Protein AF-A0A7Y2HFT3-F1 (afdb_monomer_lite)

Sequence (133 aa):
VDNDCNPATADGSAEPQYGSPCDGPDTDLCEEGVWACDGANMYCTDNTGDNPDLCDGVDNDCNPATADGSAEPQYGCPCDGPDTDLCEEGVWACDGANMYCTDNTDDTLEICGNSIDDDCDGEVDEEECVPGR

Radius of gyration: 27.33 Å; chains: 1; bounding box: 59×24×76 Å

Secondary structure (DSSP, 8-state):
--SSS-SSS-S-S--TTTTSEE--SSSS----EEEEE-SS-EEE----------SSSS-SS--TTS-TTTTSTTTT-EE--SSSS----EEEEE-SSSEEE------PPPEETS-S-SS-SS-SS-TTPEEP-

Structure (mmCIF, N/CA/C/O backbone):
data_AF-A0A7Y2HFT3-F1
#
_entry.id   AF-A0A7Y2HFT3-F1
#
loop_
_atom_site.group_PDB
_atom_site.id
_atom_site.type_symbol
_atom_site.label_atom_id
_atom_site.label_alt_id
_atom_site.label_comp_id
_atom_site.label_asym_id
_atom_site.label_entity_id
_atom_site.label_seq_id
_atom_site.pdbx_PDB_ins_code
_atom_site.Cartn_x
_atom_site.Cartn_y
_atom_site.Cartn_z
_atom_site.occupancy
_atom_site.B_iso_or_equiv
_atom_site.auth_seq_id
_atom_site.auth_comp_id
_atom_site.auth_asym_id
_atom_site.auth_atom_id
_atom_site.pdbx_PDB_model_num
ATOM 1 N N . VAL A 1 1 ? 32.750 2.898 -28.845 1.00 45.69 1 VAL A N 1
ATOM 2 C CA . VAL A 1 1 ? 31.433 3.150 -28.267 1.00 45.69 1 VAL A CA 1
ATOM 3 C C . VAL A 1 1 ? 30.435 2.434 -29.159 1.00 45.69 1 VAL A C 1
ATOM 5 O O . VAL A 1 1 ? 30.149 2.947 -30.224 1.00 45.69 1 VAL A O 1
ATOM 8 N N . ASP A 1 2 ? 30.256 1.133 -29.068 1.00 48.41 2 ASP A N 1
ATOM 9 C CA . ASP A 1 2 ? 29.941 0.311 -27.912 1.00 48.41 2 ASP A CA 1
ATOM 10 C C . ASP A 1 2 ? 28.440 0.186 -27.679 1.00 48.41 2 ASP A C 1
ATOM 12 O O . ASP A 1 2 ? 27.914 1.005 -26.939 1.0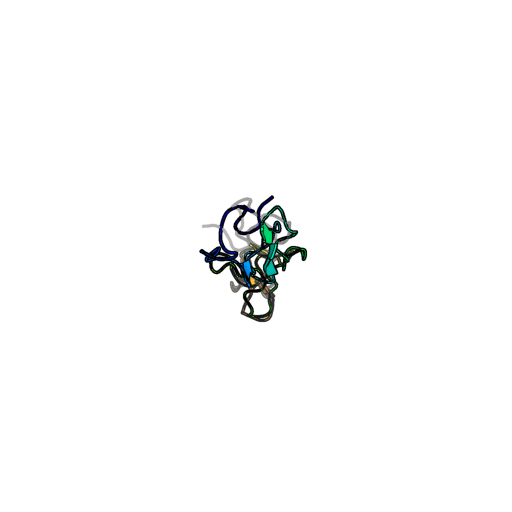0 48.41 2 ASP A O 1
ATOM 16 N N . ASN A 1 3 ? 27.776 -0.866 -28.182 1.00 44.50 3 ASN A N 1
ATOM 17 C CA . ASN A 1 3 ? 26.398 -1.183 -27.769 1.00 44.50 3 ASN A CA 1
ATOM 18 C C . ASN A 1 3 ? 26.087 -2.670 -27.528 1.00 44.50 3 ASN A C 1
ATOM 20 O O . ASN A 1 3 ? 24.990 -2.958 -27.068 1.00 44.50 3 ASN A O 1
ATOM 24 N N . ASP A 1 4 ? 27.084 -3.554 -27.603 1.00 55.19 4 ASP A N 1
ATOM 25 C CA . ASP A 1 4 ? 27.317 -4.503 -26.497 1.00 55.19 4 ASP A CA 1
ATOM 26 C C . ASP A 1 4 ? 27.955 -3.852 -25.255 1.00 55.19 4 ASP A C 1
ATOM 28 O O . ASP A 1 4 ? 28.744 -4.423 -24.508 1.00 55.19 4 ASP A O 1
ATOM 32 N N . CYS A 1 5 ? 27.778 -2.547 -25.163 1.00 60.34 5 CYS A N 1
ATOM 33 C CA . CYS A 1 5 ? 28.912 -1.680 -25.007 1.00 60.34 5 CYS A CA 1
ATOM 34 C C . CYS A 1 5 ? 30.261 -2.257 -25.601 1.00 60.34 5 CYS A C 1
ATOM 36 O O . CYS A 1 5 ? 31.126 -2.580 -24.794 1.00 60.34 5 CYS A O 1
ATOM 38 N N . ASN A 1 6 ? 30.450 -2.427 -26.946 1.00 54.41 6 ASN A N 1
ATOM 39 C CA . ASN A 1 6 ? 31.716 -2.501 -27.789 1.00 54.41 6 ASN A CA 1
ATOM 40 C C . ASN A 1 6 ? 31.596 -2.252 -29.361 1.00 54.41 6 ASN A C 1
ATOM 42 O O . ASN A 1 6 ? 30.664 -2.713 -29.999 1.00 54.41 6 ASN A O 1
ATOM 46 N N . PRO A 1 7 ? 32.495 -1.503 -30.068 1.00 60.97 7 PRO A N 1
ATOM 47 C CA . PRO A 1 7 ? 32.482 -1.308 -31.539 1.00 60.97 7 PRO A CA 1
ATOM 48 C C . PRO A 1 7 ? 33.421 -2.258 -32.310 1.00 60.97 7 PRO A C 1
ATOM 50 O O . PRO A 1 7 ? 33.567 -2.137 -33.528 1.00 60.97 7 PRO A O 1
ATOM 53 N N . ALA A 1 8 ? 34.153 -3.124 -31.605 1.00 55.16 8 ALA A N 1
ATOM 54 C CA . ALA A 1 8 ? 35.154 -4.038 -32.161 1.00 55.16 8 ALA A CA 1
ATOM 55 C C . ALA A 1 8 ? 34.658 -5.497 -32.261 1.00 55.16 8 ALA A C 1
ATOM 57 O O . ALA A 1 8 ? 35.402 -6.365 -32.728 1.00 55.16 8 ALA A O 1
ATOM 58 N N . THR A 1 9 ? 33.426 -5.761 -31.822 1.00 61.69 9 THR A N 1
ATOM 59 C CA . THR A 1 9 ? 32.731 -7.057 -31.813 1.00 61.69 9 THR A CA 1
ATOM 60 C C . THR A 1 9 ? 31.608 -7.065 -32.860 1.00 61.69 9 THR A C 1
ATOM 62 O O . THR A 1 9 ? 31.196 -6.016 -33.356 1.00 61.69 9 THR A O 1
ATOM 65 N N . ALA A 1 10 ? 31.144 -8.252 -33.278 1.00 55.62 10 ALA A N 1
ATOM 66 C CA . ALA A 1 10 ? 29.891 -8.319 -34.029 1.00 55.62 10 ALA A CA 1
ATOM 67 C C . ALA A 1 10 ? 28.759 -7.954 -33.061 1.00 55.62 10 ALA A C 1
ATOM 69 O O . ALA A 1 10 ? 28.646 -8.621 -32.032 1.00 55.62 10 ALA A O 1
ATOM 70 N N . ASP A 1 11 ? 27.973 -6.925 -33.399 1.00 52.16 11 ASP A N 1
ATOM 71 C CA . ASP A 1 11 ? 26.766 -6.501 -32.672 1.00 52.16 11 ASP A CA 1
ATOM 72 C C . ASP A 1 11 ? 25.992 -7.741 -32.203 1.00 52.16 11 ASP A C 1
ATOM 74 O O . ASP A 1 11 ? 25.471 -8.509 -33.020 1.00 52.16 11 ASP A O 1
ATOM 78 N N . GLY A 1 12 ? 25.981 -7.977 -30.890 1.00 48.75 12 GLY A N 1
ATOM 79 C CA . GLY A 1 12 ? 25.281 -9.113 -30.318 1.00 48.75 12 GLY A CA 1
ATOM 80 C C . GLY A 1 12 ? 26.022 -10.468 -30.249 1.00 48.75 12 GLY A C 1
ATOM 81 O O . GLY A 1 12 ? 25.430 -11.495 -30.577 1.00 48.75 12 GLY A O 1
ATOM 82 N N . SER A 1 13 ? 27.213 -10.562 -29.636 1.00 56.19 13 SER A N 1
ATOM 83 C CA . SER A 1 13 ? 27.369 -11.669 -28.652 1.00 56.19 13 SER A CA 1
ATOM 84 C C . SER A 1 13 ? 26.377 -11.538 -27.474 1.00 56.19 13 SER A C 1
ATOM 86 O O . SER A 1 13 ? 26.164 -12.507 -26.751 1.00 56.19 13 SER A O 1
ATOM 88 N N . ALA A 1 14 ? 25.742 -10.359 -27.413 1.00 58.75 14 ALA A N 1
ATOM 89 C CA . ALA A 1 14 ? 24.352 -10.020 -27.106 1.00 58.75 14 ALA A CA 1
ATOM 90 C C . ALA A 1 14 ? 23.988 -9.947 -25.635 1.00 58.75 14 ALA A C 1
ATOM 92 O O . ALA A 1 14 ? 23.859 -10.967 -24.963 1.00 58.75 14 ALA A O 1
ATOM 93 N N . GLU A 1 15 ? 23.752 -8.709 -25.198 1.00 66.25 15 GLU A N 1
ATOM 94 C CA . GLU A 1 15 ? 23.166 -8.289 -23.931 1.00 66.25 15 GLU A CA 1
ATOM 95 C C . GLU A 1 15 ? 21.939 -9.151 -23.683 1.00 66.25 15 GLU A C 1
ATOM 97 O O . GLU A 1 15 ? 20.902 -8.936 -24.318 1.00 66.25 15 GLU A O 1
ATOM 102 N N . PRO A 1 16 ? 22.020 -10.106 -22.745 1.00 70.62 16 PRO A N 1
ATOM 103 C CA . PRO A 1 16 ? 20.899 -10.993 -22.457 1.00 70.62 16 PRO A CA 1
ATOM 104 C C . PRO A 1 16 ? 19.641 -10.227 -22.037 1.00 70.62 16 PRO A C 1
ATOM 106 O O . PRO A 1 16 ? 18.539 -10.760 -22.092 1.00 70.62 16 PRO A O 1
ATOM 109 N N . GLN A 1 17 ? 19.827 -8.982 -21.597 1.00 79.75 17 GLN A N 1
ATOM 110 C CA . GLN A 1 17 ? 18.783 -8.090 -21.137 1.00 79.75 17 GLN A CA 1
ATOM 111 C C . GLN A 1 17 ? 18.253 -7.136 -22.212 1.00 79.75 17 GLN A C 1
ATOM 113 O O . GLN A 1 17 ? 17.232 -6.525 -21.957 1.00 79.75 17 GLN A O 1
ATOM 118 N N . TYR A 1 18 ? 18.878 -6.973 -23.388 1.00 85.31 18 TYR A N 1
ATOM 119 C CA . TYR A 1 18 ? 18.351 -6.047 -24.404 1.00 85.31 18 TYR A CA 1
ATOM 120 C C . TYR A 1 18 ? 16.943 -6.468 -24.846 1.00 85.31 18 TYR A C 1
ATOM 122 O O . TYR A 1 18 ? 16.735 -7.593 -25.302 1.00 85.31 18 TYR A O 1
ATOM 130 N N . GLY A 1 19 ? 15.979 -5.555 -24.718 1.00 85.12 19 GLY A N 1
ATOM 131 C CA . GLY A 1 19 ? 14.563 -5.825 -24.968 1.00 85.12 19 GLY A CA 1
ATOM 132 C C . GLY A 1 19 ? 13.864 -6.654 -23.885 1.00 85.12 19 GLY A C 1
ATOM 133 O O . GLY A 1 19 ? 12.660 -6.876 -24.003 1.00 85.12 19 GLY A O 1
ATOM 134 N N . SER A 1 20 ? 14.578 -7.101 -22.848 1.00 91.75 20 SER A N 1
ATOM 135 C CA . SER A 1 20 ? 13.961 -7.683 -21.657 1.00 91.75 20 SER A CA 1
ATOM 136 C C . SER A 1 20 ? 13.273 -6.587 -20.841 1.00 91.75 20 SER A C 1
ATOM 138 O O . SER A 1 20 ? 13.726 -5.435 -20.892 1.00 91.75 20 SER A O 1
ATOM 140 N N . PRO A 1 21 ? 12.213 -6.937 -20.095 1.00 96.31 21 PRO A N 1
ATOM 141 C CA . PRO A 1 21 ? 11.548 -6.003 -19.200 1.00 96.31 21 PRO A CA 1
ATOM 142 C C . PRO A 1 21 ? 12.520 -5.393 -18.185 1.00 96.31 21 PRO A C 1
ATOM 144 O O . PRO A 1 21 ? 13.552 -5.990 -17.850 1.00 96.31 21 PRO A O 1
ATOM 147 N N . CYS A 1 22 ? 12.213 -4.181 -17.748 1.00 96.19 22 CYS A N 1
ATOM 148 C CA . CYS A 1 22 ? 12.928 -3.505 -16.681 1.00 96.19 22 CYS A CA 1
ATOM 149 C C . CYS A 1 22 ? 11.983 -2.589 -15.922 1.00 96.19 22 CYS A C 1
ATOM 151 O O . CYS A 1 22 ? 11.129 -1.949 -16.529 1.00 96.19 22 CYS A O 1
ATOM 153 N N . ASP A 1 23 ? 12.199 -2.564 -14.620 1.00 96.25 23 ASP A N 1
ATOM 154 C CA . ASP A 1 23 ? 11.627 -1.646 -13.649 1.00 96.25 23 ASP A CA 1
ATOM 155 C C . ASP A 1 23 ? 12.560 -0.425 -13.547 1.00 96.25 23 ASP A C 1
ATOM 157 O O . ASP A 1 23 ? 13.794 -0.563 -13.632 1.00 96.25 23 ASP A O 1
ATOM 161 N N . GLY A 1 24 ? 11.972 0.763 -13.554 1.00 95.44 24 GLY A N 1
ATOM 162 C CA . GLY A 1 24 ? 12.640 2.042 -13.727 1.00 95.44 24 GLY A CA 1
ATOM 163 C C . GLY A 1 24 ? 13.446 2.500 -12.505 1.00 95.44 24 GLY A C 1
ATOM 164 O O . GLY A 1 24 ? 14.060 1.711 -11.786 1.00 95.44 24 GLY A O 1
ATOM 165 N N . PRO A 1 25 ? 13.616 3.824 -12.329 1.00 95.81 25 PRO A N 1
ATOM 166 C CA . PRO A 1 25 ? 14.218 4.411 -11.132 1.00 95.81 25 PRO A CA 1
ATOM 167 C C . PRO A 1 25 ? 13.199 4.781 -10.035 1.00 95.81 25 PRO A C 1
ATOM 169 O O . PRO A 1 25 ? 13.607 5.385 -9.037 1.00 95.81 25 PRO A O 1
ATOM 172 N N . ASP A 1 26 ? 11.912 4.525 -10.260 1.00 95.88 26 ASP A N 1
ATOM 173 C CA . ASP A 1 26 ? 10.822 4.596 -9.285 1.00 95.88 26 ASP A CA 1
ATOM 174 C C . ASP A 1 26 ? 10.992 3.548 -8.169 1.00 95.88 26 ASP A C 1
ATOM 176 O O . ASP A 1 26 ? 12.051 2.938 -7.990 1.00 95.88 26 ASP A O 1
ATOM 180 N N . THR A 1 27 ? 10.009 3.502 -7.278 1.00 95.38 27 THR A N 1
ATOM 181 C CA . THR A 1 27 ? 10.005 2.703 -6.052 1.00 95.38 27 THR A CA 1
ATOM 182 C C . THR A 1 27 ? 8.941 1.620 -6.029 1.00 95.38 27 THR A C 1
ATOM 184 O O . THR A 1 27 ? 8.982 0.792 -5.113 1.00 95.38 27 THR A O 1
ATOM 187 N N . ASP A 1 28 ? 8.033 1.607 -7.008 1.00 96.56 28 ASP A N 1
ATOM 188 C CA . ASP A 1 28 ? 7.298 0.385 -7.315 1.00 96.56 28 ASP A CA 1
ATOM 189 C C . ASP A 1 28 ? 8.256 -0.669 -7.903 1.00 96.56 28 ASP A C 1
ATOM 191 O O . ASP A 1 28 ? 9.471 -0.465 -7.944 1.00 96.56 28 ASP A O 1
ATOM 195 N N . LEU A 1 29 ? 7.736 -1.852 -8.214 1.00 97.50 29 LEU A N 1
ATOM 196 C CA . LEU A 1 29 ? 8.504 -2.962 -8.774 1.00 97.50 29 LEU A CA 1
ATOM 197 C C . LEU A 1 29 ? 8.000 -3.357 -10.167 1.00 97.50 29 LEU A C 1
ATOM 199 O O . LEU A 1 29 ? 8.136 -4.519 -10.584 1.00 97.50 29 LEU A O 1
ATOM 203 N N . CYS A 1 30 ? 7.335 -2.435 -10.862 1.00 97.94 30 CYS A N 1
ATOM 204 C CA . CYS A 1 30 ? 6.635 -2.728 -12.096 1.00 97.94 30 CYS A CA 1
ATOM 205 C C . CYS A 1 30 ? 7.574 -2.633 -13.302 1.00 97.94 30 CYS A C 1
ATOM 207 O O . CYS A 1 30 ? 8.110 -1.593 -13.650 1.00 97.94 30 CYS A O 1
ATOM 209 N N . GLU A 1 31 ? 7.747 -3.748 -14.018 1.00 97.69 31 GLU A N 1
ATOM 210 C CA . GLU A 1 31 ? 8.560 -3.769 -15.239 1.00 97.69 31 GLU A CA 1
ATOM 211 C C . GLU A 1 31 ? 7.796 -3.162 -16.442 1.00 97.69 31 GLU A C 1
ATOM 213 O O . GLU A 1 31 ? 7.384 -3.879 -17.363 1.00 97.69 31 GLU A O 1
ATOM 218 N N . GLU A 1 32 ? 7.577 -1.843 -16.447 1.00 97.19 32 GLU A N 1
ATOM 219 C CA . GLU A 1 32 ? 6.815 -1.129 -17.491 1.00 97.19 32 GLU A CA 1
ATOM 220 C C . GLU A 1 32 ? 7.686 -0.725 -18.687 1.00 97.19 32 GLU A C 1
ATOM 222 O O . GLU A 1 32 ? 7.193 -0.442 -19.790 1.00 97.19 32 GLU A O 1
ATOM 227 N N . GLY A 1 33 ? 9.003 -0.756 -18.497 1.00 96.94 33 GLY A N 1
ATOM 228 C CA . GLY A 1 33 ? 9.986 -0.529 -19.534 1.00 96.94 33 GLY A CA 1
ATOM 229 C C . GLY A 1 33 ? 10.572 -1.794 -20.141 1.00 96.94 33 GLY A C 1
ATOM 230 O O . GLY A 1 33 ? 10.346 -2.937 -19.753 1.00 96.94 33 GLY A O 1
ATOM 231 N N . VAL A 1 34 ? 11.426 -1.546 -21.125 1.00 95.19 34 VAL A N 1
ATOM 232 C CA . VAL A 1 34 ? 12.404 -2.508 -21.628 1.00 95.19 34 VAL A CA 1
ATOM 233 C C . VAL A 1 34 ? 13.793 -1.894 -21.645 1.00 95.19 34 VAL A C 1
ATOM 235 O O . VAL A 1 34 ? 13.967 -0.695 -21.887 1.00 95.19 34 VAL A O 1
ATOM 238 N N . TRP A 1 35 ? 14.805 -2.723 -21.441 1.00 91.75 35 TRP A N 1
ATOM 239 C CA . TRP A 1 35 ? 16.196 -2.319 -21.594 1.00 91.75 35 TRP A CA 1
ATOM 240 C C . TRP A 1 35 ? 16.495 -1.943 -23.054 1.00 91.75 35 TRP A C 1
ATOM 242 O O . TRP A 1 35 ? 16.390 -2.775 -23.960 1.00 91.75 35 TRP A O 1
ATOM 252 N N . ALA A 1 36 ? 16.919 -0.700 -23.278 1.00 88.56 36 ALA A N 1
ATOM 253 C CA . ALA A 1 36 ? 17.313 -0.156 -24.577 1.00 88.56 36 ALA A CA 1
ATOM 254 C C . ALA A 1 36 ? 18.748 0.392 -24.552 1.00 88.56 36 ALA A C 1
ATOM 256 O O . ALA A 1 36 ? 19.398 0.432 -23.510 1.00 88.56 36 ALA A O 1
ATOM 257 N N . CYS A 1 37 ? 19.250 0.806 -25.719 1.00 83.94 37 CYS A N 1
ATOM 258 C CA . CYS A 1 37 ? 20.597 1.346 -25.876 1.00 83.94 37 CYS A CA 1
ATOM 259 C C . CYS A 1 37 ? 20.596 2.631 -26.713 1.00 83.94 37 CYS A C 1
ATOM 261 O O . CYS A 1 37 ? 19.945 2.694 -27.756 1.00 83.94 37 CYS A O 1
ATOM 263 N N . ASP A 1 38 ? 21.359 3.638 -26.280 1.00 83.19 38 ASP A N 1
ATOM 264 C CA . ASP A 1 38 ? 21.531 4.926 -26.972 1.00 83.19 38 ASP A CA 1
ATOM 265 C C . ASP A 1 38 ? 22.786 4.979 -27.872 1.00 83.19 38 ASP A C 1
ATOM 267 O O . ASP A 1 38 ? 23.211 6.046 -28.322 1.00 83.19 38 ASP A O 1
ATOM 271 N N . GLY A 1 39 ? 23.384 3.816 -28.146 1.00 70.12 39 GLY A N 1
ATOM 272 C CA . GLY A 1 39 ? 24.639 3.668 -28.884 1.00 70.12 39 GLY A CA 1
ATOM 273 C C . GLY A 1 39 ? 25.891 3.713 -28.003 1.00 70.12 39 GLY A C 1
ATOM 274 O O . GLY A 1 39 ? 26.990 3.530 -28.529 1.00 70.12 39 GLY A O 1
ATOM 275 N N . ALA A 1 40 ? 25.739 3.958 -26.696 1.00 73.38 40 ALA A N 1
ATOM 276 C CA . ALA A 1 40 ? 26.842 3.965 -25.740 1.00 73.38 40 ALA A CA 1
ATOM 277 C C . ALA A 1 40 ? 26.534 3.318 -24.391 1.00 73.38 40 ALA A C 1
ATOM 279 O O . ALA A 1 40 ? 27.448 2.760 -23.788 1.00 73.38 40 ALA A O 1
ATOM 280 N N . ASN A 1 41 ? 25.296 3.411 -23.907 1.00 78.75 41 ASN A N 1
ATOM 281 C CA . ASN A 1 41 ? 24.887 2.898 -22.606 1.00 78.75 41 ASN A CA 1
ATOM 282 C C . ASN A 1 41 ? 23.561 2.148 -22.718 1.00 78.75 41 ASN A C 1
ATOM 284 O O . ASN A 1 41 ? 22.669 2.538 -23.477 1.00 78.75 41 ASN A O 1
ATOM 288 N N . MET A 1 42 ? 23.434 1.088 -21.923 1.00 85.44 42 MET A N 1
ATOM 289 C CA . MET A 1 42 ? 22.136 0.491 -21.634 1.00 85.44 42 MET A CA 1
ATOM 290 C C . MET A 1 42 ? 21.365 1.396 -20.677 1.00 85.44 42 MET A C 1
ATOM 292 O O . MET A 1 42 ? 21.931 1.906 -19.710 1.00 85.44 42 MET A O 1
ATOM 296 N N . TYR A 1 43 ? 20.076 1.567 -20.932 1.00 89.81 43 TYR A N 1
ATOM 297 C CA . TYR A 1 43 ? 19.164 2.290 -20.056 1.00 89.81 43 TYR A CA 1
ATOM 298 C C . TYR A 1 43 ? 17.794 1.613 -20.069 1.00 89.81 43 TYR A C 1
ATOM 300 O O . TYR A 1 43 ? 17.407 1.006 -21.071 1.00 89.81 43 TYR A O 1
ATOM 308 N N . CYS A 1 44 ? 17.076 1.689 -18.953 1.00 95.12 44 CYS A N 1
ATOM 309 C CA . CYS A 1 44 ? 15.689 1.255 -18.912 1.00 95.12 44 CYS A CA 1
ATOM 310 C C . CYS A 1 44 ? 14.820 2.316 -19.595 1.00 95.12 44 CYS A C 1
ATOM 312 O O . CYS A 1 44 ? 15.008 3.513 -19.378 1.00 95.12 44 CYS A O 1
ATOM 314 N N . THR A 1 45 ? 13.915 1.895 -20.478 1.00 96.25 45 THR A N 1
ATOM 315 C CA . THR A 1 45 ? 12.976 2.827 -21.129 1.00 96.25 45 THR A CA 1
ATOM 316 C C . THR A 1 45 ? 11.820 3.226 -20.229 1.00 96.25 45 THR A C 1
ATOM 318 O O . THR A 1 45 ? 11.093 4.157 -20.586 1.00 96.25 45 THR A O 1
ATOM 321 N N . ASP A 1 46 ? 11.703 2.583 -19.072 1.00 97.94 46 ASP A N 1
ATOM 322 C CA . ASP A 1 46 ? 10.807 3.021 -18.028 1.00 97.94 46 ASP A CA 1
ATOM 323 C C . ASP A 1 46 ? 11.232 4.391 -17.495 1.00 97.94 46 ASP A C 1
ATOM 325 O O . ASP A 1 46 ? 12.379 4.621 -17.108 1.00 97.94 46 ASP A O 1
ATOM 329 N N . ASN A 1 47 ? 10.302 5.328 -17.589 1.00 96.31 47 ASN A N 1
ATOM 330 C CA . ASN A 1 47 ? 10.418 6.671 -17.046 1.00 96.31 47 ASN A CA 1
ATOM 331 C C . ASN A 1 47 ? 9.056 7.112 -16.489 1.00 96.31 47 ASN A C 1
ATOM 333 O O . ASN A 1 47 ? 8.771 8.319 -16.483 1.00 96.31 47 ASN A O 1
ATOM 337 N N . THR A 1 48 ? 8.185 6.160 -16.133 1.00 96.62 48 THR A N 1
ATOM 338 C CA . THR A 1 48 ? 6.988 6.454 -15.350 1.00 96.62 48 THR A CA 1
ATOM 339 C C . THR A 1 48 ? 7.400 6.762 -13.908 1.00 96.62 48 THR A C 1
ATOM 341 O O . THR A 1 48 ? 8.541 7.154 -13.646 1.00 96.62 48 THR A O 1
ATOM 344 N N . GLY A 1 49 ? 6.428 6.855 -13.017 1.00 96.69 49 GLY A N 1
ATOM 345 C CA . GLY A 1 49 ? 6.701 7.004 -11.597 1.00 96.69 49 GLY A CA 1
ATOM 346 C C . GLY A 1 49 ? 5.825 6.024 -10.845 1.00 96.69 49 GLY A C 1
ATOM 347 O O . GLY A 1 49 ? 4.941 5.440 -11.461 1.00 96.69 49 GLY A O 1
ATOM 348 N N . ASP A 1 50 ? 6.023 5.964 -9.529 1.00 97.12 50 ASP A N 1
ATOM 349 C CA . ASP A 1 50 ? 5.373 4.994 -8.649 1.00 97.12 50 ASP A CA 1
ATOM 350 C C . ASP A 1 50 ? 3.874 4.804 -8.935 1.00 97.12 50 ASP A C 1
ATOM 352 O O . ASP A 1 50 ? 3.084 5.761 -8.893 1.00 97.12 50 ASP A O 1
ATOM 356 N N . ASN A 1 51 ? 3.484 3.552 -9.122 1.00 96.94 51 ASN A N 1
ATOM 357 C CA . ASN A 1 51 ? 2.112 3.089 -9.086 1.00 96.94 51 ASN A CA 1
ATOM 358 C C . ASN A 1 51 ? 1.740 2.772 -7.630 1.00 96.94 51 ASN A C 1
ATOM 360 O O . ASN A 1 51 ? 2.157 1.747 -7.101 1.00 96.94 51 ASN A O 1
ATOM 364 N N . PRO A 1 52 ? 0.979 3.637 -6.936 1.00 96.81 52 PRO A N 1
ATOM 365 C CA . PRO A 1 52 ? 0.592 3.364 -5.559 1.00 96.81 52 PRO A CA 1
ATOM 366 C C . PRO A 1 52 ? -0.334 2.145 -5.494 1.00 96.81 52 PRO A C 1
ATOM 368 O O . PRO A 1 52 ? -1.286 2.064 -6.266 1.00 96.81 52 PRO A O 1
ATOM 371 N N . ASP A 1 53 ? -0.082 1.259 -4.534 1.00 97.81 53 ASP A N 1
ATOM 372 C CA . ASP A 1 53 ? -0.937 0.117 -4.198 1.00 97.81 53 ASP A CA 1
ATOM 373 C C . ASP A 1 53 ? -2.227 0.599 -3.505 1.00 97.81 53 ASP A C 1
ATOM 375 O O . ASP A 1 53 ? -2.246 0.892 -2.301 1.00 97.81 53 ASP A O 1
ATOM 379 N N . LEU A 1 54 ? -3.279 0.803 -4.303 1.00 97.88 54 LEU A N 1
ATOM 380 C CA . LEU A 1 54 ? -4.582 1.319 -3.873 1.00 97.88 54 LEU A CA 1
ATOM 381 C C . LEU A 1 54 ? -5.538 0.168 -3.602 1.00 97.88 54 LEU A C 1
ATOM 383 O O . LEU A 1 54 ? -5.377 -0.896 -4.170 1.00 97.88 54 LEU A O 1
ATOM 387 N N . CYS A 1 55 ? -6.570 0.401 -2.785 1.00 98.12 55 CYS A N 1
ATOM 388 C CA . CYS A 1 55 ? -7.501 -0.662 -2.409 1.00 98.12 55 CYS A CA 1
ATOM 389 C C . CYS A 1 55 ? -8.476 -0.995 -3.551 1.00 98.12 55 CYS A C 1
ATOM 391 O O . CYS A 1 55 ? -9.644 -0.591 -3.537 1.00 98.12 55 CYS A O 1
ATOM 393 N N . ASP A 1 56 ? -7.990 -1.696 -4.569 1.00 97.69 56 ASP A N 1
ATOM 394 C CA . ASP A 1 56 ? -8.726 -2.012 -5.793 1.00 97.69 56 ASP A CA 1
ATOM 395 C C . ASP A 1 56 ? -8.676 -3.504 -6.175 1.00 97.69 56 ASP A C 1
ATOM 397 O O . ASP A 1 56 ? -9.291 -3.910 -7.174 1.00 97.69 56 ASP A O 1
ATOM 401 N N . GLY A 1 57 ? -8.011 -4.329 -5.359 1.00 97.06 57 GLY A N 1
ATOM 402 C CA . GLY A 1 57 ? -7.888 -5.767 -5.581 1.00 97.06 57 GLY A CA 1
ATOM 403 C C . GLY A 1 57 ? -6.767 -6.145 -6.540 1.00 97.06 57 GLY A C 1
ATOM 404 O O . GLY A 1 57 ? -6.705 -7.304 -6.976 1.00 97.06 57 GLY A O 1
ATOM 405 N N . VAL A 1 58 ? -5.917 -5.189 -6.910 1.00 97.06 58 VAL A N 1
ATOM 406 C CA . VAL A 1 58 ? -4.788 -5.356 -7.817 1.00 97.06 58 VAL A CA 1
ATOM 407 C C . VAL A 1 58 ? -3.506 -4.968 -7.092 1.00 97.06 58 VAL A C 1
ATOM 409 O O . VAL A 1 58 ? -3.435 -3.969 -6.403 1.00 97.06 58 VAL A O 1
ATOM 412 N N . ASP A 1 59 ? -2.462 -5.759 -7.305 1.00 97.50 59 ASP A N 1
ATOM 413 C CA . ASP A 1 59 ? -1.094 -5.397 -6.934 1.00 97.50 59 ASP A CA 1
ATOM 414 C C . ASP A 1 59 ? -0.607 -4.303 -7.906 1.00 97.50 59 ASP A C 1
ATOM 416 O O . ASP A 1 59 ? -0.115 -4.616 -8.997 1.00 97.50 59 ASP A O 1
ATOM 420 N N . ASN A 1 60 ? -0.891 -3.029 -7.595 1.00 97.50 60 ASN A N 1
ATOM 421 C CA . ASN A 1 60 ? -0.565 -1.912 -8.490 1.00 97.50 60 ASN A CA 1
ATOM 422 C C . ASN A 1 60 ? 0.928 -1.562 -8.468 1.00 97.50 60 ASN A C 1
ATOM 424 O O . ASN A 1 60 ? 1.425 -1.101 -9.492 1.00 97.50 60 ASN A O 1
ATOM 428 N N . ASP A 1 61 ? 1.612 -1.770 -7.338 1.00 97.56 61 ASP A N 1
ATOM 429 C CA . ASP A 1 61 ? 3.042 -1.478 -7.170 1.00 97.56 61 ASP A CA 1
ATOM 430 C C . ASP A 1 61 ? 3.942 -2.677 -7.530 1.00 97.56 61 ASP A C 1
ATOM 432 O O . ASP A 1 61 ? 5.166 -2.616 -7.396 1.00 97.56 61 ASP A O 1
ATOM 436 N N . CYS A 1 62 ? 3.340 -3.777 -7.996 1.00 97.88 62 CYS A N 1
ATOM 437 C CA . CYS A 1 62 ? 3.995 -5.023 -8.384 1.00 97.88 62 CYS A CA 1
ATOM 438 C C . CYS A 1 62 ? 4.855 -5.649 -7.271 1.00 97.88 62 CYS A C 1
ATOM 440 O O . CYS A 1 62 ? 5.742 -6.473 -7.549 1.00 97.88 62 CYS A O 1
ATOM 442 N N . ASN A 1 63 ? 4.621 -5.274 -6.014 1.00 96.94 63 ASN A N 1
ATOM 443 C CA . ASN A 1 63 ? 5.370 -5.754 -4.876 1.00 96.94 63 ASN A CA 1
ATOM 444 C C . ASN A 1 63 ? 4.521 -6.729 -4.044 1.00 96.94 63 ASN A C 1
ATOM 446 O O . ASN A 1 63 ? 3.767 -6.341 -3.161 1.00 96.94 63 ASN A O 1
ATOM 450 N N . PRO A 1 64 ? 4.748 -8.051 -4.155 1.00 95.19 64 PRO A N 1
ATOM 451 C CA . PRO A 1 64 ? 3.938 -9.036 -3.435 1.00 95.19 64 PRO A CA 1
ATOM 452 C C . PRO A 1 64 ? 4.176 -9.047 -1.911 1.00 95.19 64 PRO A C 1
ATOM 454 O O . PRO A 1 64 ? 3.627 -9.902 -1.208 1.00 95.19 64 PRO A O 1
ATOM 457 N N . ALA A 1 65 ? 5.074 -8.199 -1.398 1.00 96.12 65 ALA A N 1
ATOM 458 C CA . ALA A 1 65 ? 5.315 -8.021 0.029 1.00 96.12 65 ALA A CA 1
ATOM 459 C C . ALA A 1 65 ? 4.499 -6.869 0.640 1.00 9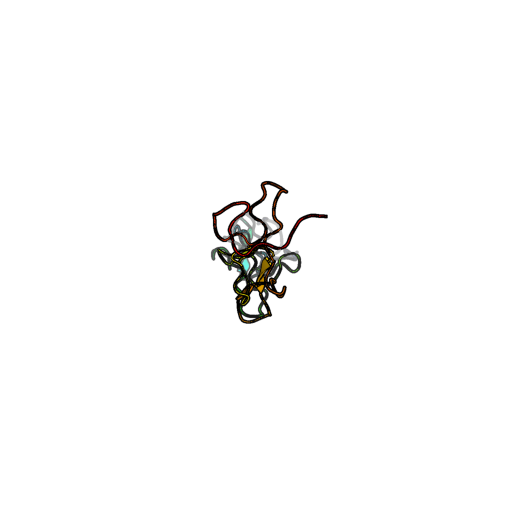6.12 65 ALA A C 1
ATOM 461 O O . ALA A 1 65 ? 4.349 -6.846 1.867 1.00 96.12 65 ALA A O 1
ATOM 462 N N . THR A 1 66 ? 4.005 -5.934 -0.172 1.00 95.00 66 THR A N 1
ATOM 463 C CA . THR A 1 66 ? 2.992 -4.951 0.222 1.00 95.00 66 THR A CA 1
ATOM 464 C C . THR A 1 66 ? 1.605 -5.584 0.113 1.00 95.00 66 THR A C 1
ATOM 466 O O . THR A 1 66 ? 1.407 -6.626 -0.513 1.00 95.00 66 THR A O 1
ATOM 469 N N . ALA A 1 67 ? 0.674 -5.053 0.898 1.00 96.38 67 ALA A N 1
ATOM 470 C CA . ALA A 1 67 ? -0.706 -5.510 0.897 1.00 96.38 67 ALA A CA 1
ATOM 471 C C . ALA A 1 67 ? -1.540 -4.516 0.098 1.00 96.38 67 ALA A C 1
ATOM 473 O O . ALA A 1 67 ? -1.315 -3.317 0.239 1.00 96.38 67 ALA A O 1
ATOM 474 N N . ASP A 1 68 ? -2.544 -5.028 -0.608 1.00 97.38 68 ASP A N 1
ATOM 475 C CA . ASP A 1 68 ? -3.536 -4.229 -1.329 1.00 97.38 68 ASP A CA 1
ATOM 476 C C . ASP A 1 68 ? -4.035 -3.045 -0.484 1.00 97.38 68 ASP A C 1
ATOM 478 O O . ASP A 1 68 ? -4.398 -3.202 0.692 1.00 97.38 68 ASP A O 1
ATOM 482 N N . GLY A 1 69 ? -3.995 -1.849 -1.070 1.00 97.75 69 GLY A N 1
ATOM 483 C CA . GLY A 1 69 ? -4.346 -0.600 -0.401 1.00 97.75 69 GLY A CA 1
ATOM 484 C C . GLY A 1 69 ? -3.295 -0.052 0.563 1.00 97.75 69 GLY A C 1
ATOM 485 O O . GLY A 1 69 ? -3.590 0.897 1.289 1.00 97.75 69 GLY A O 1
ATOM 486 N N . SER A 1 70 ? -2.075 -0.594 0.606 1.00 97.25 70 SER A N 1
ATOM 487 C CA . SER A 1 70 ? -1.020 -0.112 1.513 1.00 97.25 70 SER A CA 1
ATOM 488 C C . SER A 1 70 ? -0.579 1.335 1.264 1.00 97.25 70 SER A C 1
ATOM 490 O O . SER A 1 70 ? -0.016 1.960 2.168 1.00 97.25 70 SER A O 1
ATOM 492 N N . ALA A 1 71 ? -0.862 1.892 0.083 1.00 97.56 71 ALA A N 1
ATOM 493 C CA . ALA A 1 71 ? -0.643 3.300 -0.233 1.00 97.56 71 ALA A CA 1
ATOM 494 C C . ALA A 1 71 ? -1.865 4.197 0.065 1.00 97.56 71 ALA A C 1
ATOM 496 O O . ALA A 1 71 ? -1.786 5.417 -0.114 1.00 97.56 71 ALA A O 1
ATOM 497 N N . GLU A 1 72 ? -2.986 3.638 0.540 1.00 98.06 72 GLU A N 1
ATOM 498 C CA . GLU A 1 72 ? -4.147 4.427 0.957 1.00 98.06 72 GLU A CA 1
ATOM 499 C C . GLU A 1 72 ? -3.800 5.292 2.181 1.00 98.06 72 GLU A C 1
ATOM 501 O O . GLU A 1 72 ? -3.230 4.789 3.153 1.00 98.06 72 GLU A O 1
ATOM 506 N N . PRO A 1 73 ? -4.192 6.583 2.217 1.00 97.62 73 PRO A N 1
ATOM 507 C CA . PRO A 1 73 ? -3.784 7.503 3.284 1.00 97.62 73 PRO A CA 1
ATOM 508 C C . PRO A 1 73 ? -4.159 7.063 4.701 1.00 97.62 73 PRO A C 1
ATOM 510 O O . PRO A 1 73 ? -3.530 7.498 5.663 1.00 97.62 73 PRO A O 1
ATOM 513 N N . GLN A 1 74 ? -5.216 6.261 4.819 1.00 97.31 74 GLN A N 1
ATOM 514 C CA . GLN A 1 74 ? -5.750 5.780 6.087 1.00 97.31 74 GLN A CA 1
ATOM 515 C C . GLN A 1 74 ? -5.309 4.355 6.428 1.00 97.31 74 GLN A C 1
ATOM 517 O O . GLN A 1 74 ? -5.572 3.926 7.541 1.00 97.31 74 GLN A O 1
ATOM 522 N N . TYR A 1 75 ? -4.649 3.614 5.529 1.00 98.12 75 TYR A N 1
ATOM 523 C CA . TYR A 1 75 ? -4.277 2.217 5.776 1.00 98.12 75 TYR A CA 1
ATOM 524 C C . TYR A 1 75 ? -3.429 2.073 7.049 1.00 98.12 75 TYR A C 1
ATOM 526 O O . TYR A 1 75 ? -2.408 2.739 7.227 1.00 98.12 75 TYR A O 1
ATOM 534 N N . GLY A 1 76 ? -3.867 1.204 7.960 1.00 97.62 76 GLY A N 1
ATOM 535 C CA . GLY A 1 76 ? -3.237 0.983 9.259 1.00 97.62 76 GLY A CA 1
ATOM 536 C C . GLY A 1 76 ? -3.435 2.106 10.285 1.00 97.62 76 GLY A C 1
ATOM 537 O O . GLY A 1 76 ? -2.960 1.965 11.412 1.00 97.62 76 GLY A O 1
ATOM 538 N N . CYS A 1 77 ? -4.114 3.207 9.943 1.00 98.25 77 CYS A N 1
ATOM 539 C CA . CYS A 1 77 ? -4.531 4.197 10.934 1.00 98.25 77 CYS A CA 1
ATOM 540 C C . CYS A 1 77 ? -5.617 3.607 11.843 1.00 98.25 77 CYS A C 1
ATOM 542 O O . CYS A 1 77 ? -6.438 2.832 11.345 1.00 98.25 77 CYS A O 1
ATOM 544 N N . PRO A 1 78 ? -5.652 3.994 13.132 1.00 98.12 78 PRO A N 1
ATOM 545 C CA . PRO A 1 78 ? -6.751 3.649 14.024 1.00 98.12 78 PRO A CA 1
ATOM 546 C C . PRO A 1 78 ? -8.105 4.060 13.446 1.00 98.12 78 PRO A C 1
ATOM 548 O O . PRO A 1 78 ? -8.201 5.020 12.669 1.00 98.12 78 PRO A O 1
ATOM 551 N N . CYS A 1 79 ? -9.135 3.307 13.799 1.00 98.00 79 CYS A N 1
ATOM 552 C CA . CYS A 1 79 ? -10.506 3.605 13.433 1.00 98.00 79 CYS A CA 1
ATOM 553 C C . CYS A 1 79 ? -11.463 3.050 14.474 1.00 98.00 79 CYS A C 1
ATOM 555 O O . CYS A 1 79 ? -11.185 2.018 15.079 1.00 98.00 79 CYS A O 1
ATOM 557 N N . ASP A 1 80 ? -12.571 3.759 14.611 1.00 97.44 80 ASP A N 1
ATOM 558 C CA . ASP A 1 80 ? -13.747 3.385 15.380 1.00 97.44 80 ASP A CA 1
ATOM 559 C C . ASP A 1 80 ? -14.747 2.666 14.452 1.00 97.44 80 ASP A C 1
ATOM 561 O O . ASP A 1 80 ? -14.852 2.980 13.249 1.00 97.44 80 ASP A O 1
ATOM 565 N N . GLY A 1 81 ? -15.383 1.635 14.996 1.00 95.69 81 GLY A N 1
ATOM 566 C CA . GLY A 1 81 ? -16.268 0.709 14.321 1.00 95.69 81 GLY A CA 1
ATOM 567 C C . GLY A 1 81 ? -17.680 1.248 14.076 1.00 95.69 81 GLY A C 1
ATOM 568 O O . GLY A 1 81 ? -17.921 2.448 13.937 1.00 95.69 81 GLY A O 1
ATOM 569 N N . PRO A 1 82 ? -18.644 0.342 13.831 1.00 95.12 82 PRO A N 1
ATOM 570 C CA . PRO A 1 82 ? -20.058 0.682 13.699 1.00 95.12 82 PRO A CA 1
ATOM 571 C C . PRO A 1 82 ? -20.832 0.659 15.031 1.00 95.12 82 PRO A C 1
ATOM 573 O O . PRO A 1 82 ? -22.048 0.888 15.007 1.00 95.12 82 PRO A O 1
ATOM 576 N N . ASP A 1 83 ? -20.174 0.292 16.128 1.00 93.44 83 ASP A N 1
ATOM 577 C CA . ASP A 1 83 ? -20.625 0.439 17.511 1.00 93.44 83 ASP A CA 1
ATOM 578 C C . ASP A 1 83 ? -20.824 1.921 17.877 1.00 93.44 83 ASP A C 1
ATOM 580 O O . ASP A 1 83 ? -20.845 2.820 17.028 1.00 93.44 83 ASP A O 1
ATOM 584 N N . THR A 1 84 ? -21.222 2.150 19.122 1.00 90.00 84 THR A N 1
ATOM 585 C CA . THR A 1 84 ? -21.590 3.467 19.646 1.00 90.00 84 THR A CA 1
ATOM 586 C C . THR A 1 84 ? -20.704 3.942 20.780 1.00 90.00 84 THR A C 1
ATOM 588 O O . THR A 1 84 ? -20.853 5.104 21.173 1.00 90.00 84 THR A O 1
ATOM 591 N N . ASP A 1 85 ? -19.799 3.088 21.266 1.00 88.12 85 ASP A N 1
ATOM 592 C CA . ASP A 1 85 ? -18.597 3.595 21.918 1.00 88.12 85 ASP A CA 1
ATOM 593 C C . ASP A 1 85 ? -17.776 4.392 20.886 1.00 88.12 85 ASP A C 1
ATOM 595 O O . ASP A 1 85 ? -18.071 4.372 19.691 1.00 88.12 85 ASP A O 1
ATOM 599 N N . LEU A 1 86 ? -16.857 5.235 21.343 1.00 92.62 86 LEU A N 1
ATOM 600 C CA . LEU A 1 86 ? -16.041 6.066 20.445 1.00 92.62 86 LEU A CA 1
ATOM 601 C C . LEU A 1 86 ? -14.595 5.567 20.413 1.00 92.62 86 LEU A C 1
ATOM 603 O O . LEU A 1 86 ? -13.651 6.352 20.235 1.00 92.62 86 LEU A O 1
ATOM 607 N N . CYS A 1 87 ? -14.408 4.276 20.675 1.00 95.69 87 CYS A N 1
ATOM 608 C CA . CYS A 1 87 ? -13.104 3.695 20.896 1.00 95.69 87 CYS A CA 1
ATOM 609 C C . CYS A 1 87 ? -12.482 3.255 19.568 1.00 95.69 87 CYS A C 1
ATOM 611 O O . CYS A 1 87 ? -13.001 2.432 18.832 1.00 95.69 87 CYS A O 1
ATOM 613 N N . GLU A 1 88 ? -11.302 3.794 19.243 1.00 97.00 88 GLU A N 1
ATOM 614 C CA . GLU A 1 88 ? -10.565 3.384 18.042 1.00 97.00 88 GLU A CA 1
ATOM 615 C C . GLU A 1 88 ? -9.839 2.037 18.272 1.00 97.00 88 GLU A C 1
ATOM 617 O O . GLU A 1 88 ? -8.606 1.992 18.385 1.00 97.00 88 GLU A O 1
ATOM 622 N N . GLU A 1 89 ? -10.585 0.933 18.384 1.00 96.38 89 GLU A N 1
ATOM 623 C CA . GLU A 1 89 ? -10.045 -0.408 18.671 1.00 96.38 89 GLU A CA 1
ATOM 624 C C . GLU A 1 89 ? -9.611 -1.152 17.402 1.00 96.38 89 GLU A C 1
ATOM 626 O O . GLU A 1 89 ? -8.828 -2.115 17.448 1.00 96.38 89 GLU A O 1
ATOM 631 N N . GLY A 1 90 ? -10.067 -0.676 16.245 1.00 97.75 90 GLY A N 1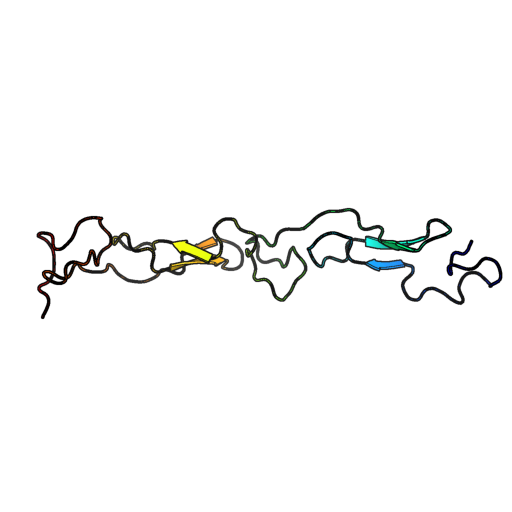
ATOM 632 C CA . GLY A 1 90 ? -9.666 -1.160 14.938 1.00 97.75 90 GLY A CA 1
ATOM 633 C C . GLY A 1 90 ? -8.534 -0.381 14.281 1.00 97.75 90 GLY A C 1
ATOM 634 O O . GLY A 1 90 ? -8.006 0.620 14.763 1.00 97.75 90 GLY A O 1
ATOM 635 N N . VAL A 1 91 ? -8.176 -0.862 13.093 1.00 98.38 91 VAL A N 1
ATOM 636 C CA . VAL A 1 91 ? -7.378 -0.134 12.111 1.00 98.38 91 VAL A CA 1
ATOM 637 C C . VAL A 1 91 ? -8.040 -0.228 10.744 1.00 98.38 91 VAL A C 1
ATOM 639 O O . VAL A 1 91 ? -8.723 -1.201 10.429 1.00 98.38 91 VAL A O 1
ATOM 642 N N . TRP A 1 92 ? -7.828 0.768 9.898 1.00 98.50 92 TRP A N 1
ATOM 643 C CA . TRP A 1 92 ? -8.264 0.703 8.510 1.00 98.50 92 TRP A CA 1
ATOM 644 C C . TRP A 1 92 ? -7.465 -0.350 7.735 1.00 98.50 92 TRP A C 1
ATOM 646 O O . TRP A 1 92 ? -6.233 -0.347 7.744 1.00 98.50 92 TRP A O 1
ATOM 656 N N . ALA A 1 93 ? -8.168 -1.215 7.013 1.00 98.12 93 ALA A N 1
ATOM 657 C CA . ALA A 1 93 ? -7.611 -2.247 6.146 1.00 98.12 93 ALA A CA 1
ATOM 658 C C . ALA A 1 93 ? -8.356 -2.287 4.802 1.00 98.12 93 ALA A C 1
ATOM 660 O O . ALA A 1 93 ? -9.412 -1.675 4.655 1.00 98.12 93 ALA A O 1
ATOM 661 N N . CYS A 1 94 ? -7.812 -3.013 3.827 1.00 98.12 94 CYS A N 1
ATOM 662 C CA . CYS A 1 94 ? -8.437 -3.228 2.522 1.00 98.12 94 CYS A CA 1
ATOM 663 C C . CYS A 1 94 ? -9.037 -4.638 2.421 1.00 98.12 94 CYS A C 1
ATOM 665 O O . CYS A 1 94 ? -8.418 -5.613 2.858 1.00 98.12 94 CYS A O 1
ATOM 667 N N . ASP A 1 95 ? -10.244 -4.760 1.860 1.00 96.88 95 ASP A N 1
ATOM 668 C CA . ASP A 1 95 ? -10.924 -6.046 1.630 1.00 96.88 95 ASP A CA 1
ATOM 669 C C . ASP A 1 95 ? -10.809 -6.577 0.187 1.00 96.88 95 ASP A C 1
ATOM 671 O O . ASP A 1 95 ? -11.469 -7.559 -0.168 1.00 96.88 95 ASP A O 1
ATOM 675 N N . GLY A 1 96 ? -9.979 -5.943 -0.644 1.00 95.31 96 GLY A N 1
ATOM 676 C CA . GLY A 1 96 ? -9.864 -6.232 -2.073 1.00 95.31 96 GLY A CA 1
ATOM 677 C C . GLY A 1 96 ? -10.620 -5.264 -2.983 1.00 95.31 96 GLY A C 1
ATOM 678 O O . GLY A 1 96 ? -10.572 -5.420 -4.198 1.00 95.31 96 GLY A O 1
ATOM 679 N N . ALA A 1 97 ? -11.407 -4.335 -2.436 1.00 96.44 97 ALA A N 1
ATOM 680 C CA . ALA A 1 97 ? -12.098 -3.315 -3.233 1.00 96.44 97 ALA A CA 1
ATOM 681 C C . ALA A 1 97 ? -12.502 -2.068 -2.440 1.00 96.44 97 ALA A C 1
ATOM 683 O O . ALA A 1 97 ? -12.834 -1.041 -3.034 1.00 96.44 97 ALA A O 1
ATOM 684 N N . ASN A 1 98 ? -12.599 -2.173 -1.115 1.00 97.62 98 ASN A N 1
ATOM 685 C CA . ASN A 1 98 ? -12.990 -1.080 -0.246 1.00 97.62 98 ASN A CA 1
ATOM 686 C C . ASN A 1 98 ? -12.134 -1.074 1.017 1.00 97.62 98 ASN A C 1
ATOM 688 O O . ASN A 1 98 ? -11.851 -2.111 1.625 1.00 97.62 98 ASN A O 1
ATOM 692 N N . MET A 1 99 ? -11.794 0.134 1.454 1.00 98.06 99 MET A N 1
ATOM 693 C CA . MET A 1 99 ? -11.284 0.336 2.799 1.00 98.06 99 MET A CA 1
ATOM 694 C C . MET A 1 99 ? -12.390 0.045 3.817 1.00 98.06 99 MET A C 1
ATOM 696 O O . MET A 1 99 ? -13.527 0.498 3.655 1.00 98.06 99 MET A O 1
ATOM 700 N N . TYR A 1 100 ? -12.051 -0.672 4.882 1.00 97.81 100 TYR A N 1
ATOM 701 C CA . TYR A 1 100 ? -12.942 -0.975 5.996 1.00 97.81 100 TYR A CA 1
ATOM 702 C C . TYR A 1 100 ? -12.200 -0.841 7.325 1.00 97.81 100 TYR A C 1
ATOM 704 O O . TYR A 1 100 ? -10.981 -1.008 7.384 1.00 97.81 100 TYR A O 1
ATOM 712 N N . CYS A 1 101 ? -12.935 -0.526 8.388 1.00 98.31 101 CYS A N 1
ATOM 713 C CA . CYS A 1 101 ? -12.394 -0.558 9.737 1.00 98.31 101 CYS A CA 1
ATOM 714 C C . CYS A 1 101 ? -12.394 -2.003 10.246 1.00 98.31 101 CYS A C 1
ATOM 716 O O . CYS A 1 101 ? -13.403 -2.699 10.124 1.00 98.31 101 CYS A O 1
ATOM 718 N N . THR A 1 102 ? -11.274 -2.481 10.794 1.00 97.94 102 THR A N 1
ATOM 719 C CA . THR A 1 102 ? -11.214 -3.834 11.376 1.00 97.94 102 THR A CA 1
ATOM 720 C C . THR A 1 102 ? -11.932 -3.934 12.712 1.00 97.94 102 THR A C 1
ATOM 722 O O . THR A 1 102 ? -12.040 -5.042 13.244 1.00 97.94 102 THR A O 1
ATOM 725 N N . ASP A 1 103 ? -12.392 -2.809 13.249 1.00 98.00 103 ASP A N 1
ATOM 726 C CA . ASP A 1 103 ? -13.190 -2.797 14.452 1.00 98.00 103 ASP A CA 1
ATOM 727 C C . ASP A 1 103 ? -14.552 -3.450 14.213 1.00 98.00 103 ASP A C 1
ATOM 729 O O . ASP A 1 103 ? -15.281 -3.128 13.272 1.00 98.00 103 ASP A O 1
ATOM 733 N N . ASN A 1 104 ? -14.830 -4.453 15.027 1.00 96.12 104 ASN A N 1
ATOM 734 C CA . ASN A 1 104 ? -16.069 -5.212 15.015 1.00 96.12 104 ASN A CA 1
ATOM 735 C C . ASN A 1 104 ? -16.423 -5.633 16.450 1.00 96.12 104 ASN A C 1
ATOM 737 O O . ASN A 1 104 ? -17.005 -6.713 16.632 1.00 96.12 104 ASN A O 1
ATOM 741 N N . THR A 1 105 ? -15.974 -4.876 17.455 1.00 94.75 105 THR A N 1
ATOM 742 C CA . THR A 1 105 ? -16.382 -5.090 18.841 1.00 94.75 105 THR A CA 1
ATOM 743 C C . THR A 1 105 ? -17.832 -4.642 19.058 1.00 94.75 105 THR A C 1
ATOM 745 O O . THR A 1 105 ? -18.565 -4.340 18.115 1.00 94.75 105 THR A O 1
ATOM 748 N N . ASP A 1 106 ? -18.311 -4.849 20.282 1.00 94.25 106 ASP A N 1
ATOM 749 C CA . ASP A 1 106 ? -19.583 -4.303 20.749 1.00 94.25 106 ASP A CA 1
ATOM 750 C C . ASP A 1 106 ? -19.232 -3.134 21.681 1.00 94.25 106 ASP A C 1
ATOM 752 O O . ASP A 1 106 ? -18.148 -3.171 22.261 1.00 94.25 106 ASP A O 1
ATOM 756 N N . ASP A 1 107 ? -20.190 -2.233 21.933 1.00 92.44 107 ASP A N 1
ATOM 757 C CA . ASP A 1 107 ? -20.023 -1.098 22.852 1.00 92.44 107 ASP A CA 1
ATOM 758 C C . ASP A 1 107 ? -19.289 -1.475 24.158 1.00 92.44 107 ASP A C 1
ATOM 760 O O . ASP A 1 107 ? -19.737 -2.336 24.940 1.00 92.44 107 ASP A O 1
ATOM 764 N N . THR A 1 108 ? -18.197 -0.774 24.432 1.00 91.06 108 THR A N 1
ATOM 765 C CA . THR A 1 108 ? -17.502 -0.781 25.708 1.00 91.06 108 THR A CA 1
ATOM 766 C C . THR A 1 108 ? -18.325 -0.009 26.739 1.00 91.06 108 THR A C 1
ATOM 768 O O . THR A 1 108 ? -18.954 1.004 26.456 1.00 91.06 108 THR A O 1
ATOM 771 N N . LEU A 1 109 ? -18.399 -0.551 27.956 1.00 90.50 109 LEU A N 1
ATOM 772 C CA . LEU A 1 109 ? -19.115 0.073 29.068 1.00 90.50 109 LEU A CA 1
ATOM 773 C C . LEU A 1 109 ? -18.121 0.777 29.986 1.00 90.50 109 LEU A C 1
ATOM 775 O O . LEU A 1 109 ? -17.162 0.132 30.419 1.00 90.50 109 LEU A O 1
ATOM 779 N N . GLU A 1 110 ? -18.442 1.998 30.408 1.00 93.19 110 GLU A N 1
ATOM 780 C CA . GLU A 1 110 ? -17.687 2.712 31.439 1.00 93.19 110 GLU A CA 1
ATOM 781 C C . GLU A 1 110 ? -17.640 1.939 32.770 1.00 93.19 110 GLU A C 1
ATOM 783 O O . GLU A 1 110 ? -18.677 1.492 33.280 1.00 93.19 110 GLU A O 1
ATOM 788 N N . ILE A 1 111 ? -16.462 1.810 33.398 1.00 92.25 111 ILE A N 1
ATOM 789 C CA . ILE A 1 111 ? -16.301 1.176 34.715 1.00 92.25 111 ILE A CA 1
ATOM 790 C C . ILE A 1 111 ? -16.030 2.212 35.813 1.00 92.25 111 ILE A C 1
ATOM 792 O O . ILE A 1 111 ? -14.908 2.652 36.031 1.00 92.25 111 ILE A O 1
ATOM 796 N N . CYS A 1 112 ? -17.017 2.443 36.684 1.00 92.56 112 CYS A N 1
ATOM 797 C CA . CYS A 1 112 ? -16.880 3.418 37.763 1.00 92.56 112 CYS A CA 1
ATOM 798 C C . CYS A 1 112 ? -15.745 3.093 38.749 1.00 92.56 112 CYS A C 1
ATOM 800 O O . CYS A 1 112 ? -15.684 2.002 39.340 1.00 92.56 112 CYS A O 1
ATOM 802 N N . GLY A 1 113 ? -14.983 4.123 39.100 1.00 90.25 113 GLY A N 1
ATOM 803 C CA . GLY A 1 113 ? -1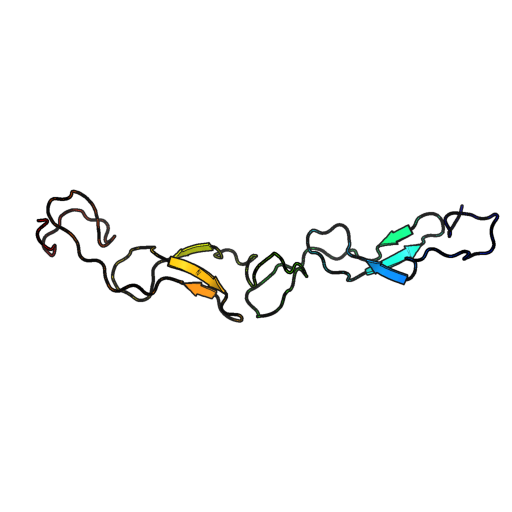3.971 4.122 40.147 1.00 90.25 113 GLY A CA 1
ATOM 804 C C . GLY A 1 113 ? -12.614 3.585 39.699 1.00 90.25 113 GLY A C 1
ATOM 805 O O . GLY A 1 113 ? -11.787 3.283 40.570 1.00 90.25 113 GLY A O 1
ATOM 806 N N . ASN A 1 114 ? -12.384 3.447 38.390 1.00 91.62 114 ASN A N 1
ATOM 807 C CA . ASN A 1 114 ? -11.083 3.088 37.826 1.00 91.62 114 ASN A CA 1
ATOM 808 C C . ASN A 1 114 ? -10.299 4.317 37.316 1.00 91.62 114 ASN A C 1
ATOM 810 O O . ASN A 1 114 ? -9.082 4.201 37.134 1.00 91.62 114 ASN A O 1
ATOM 814 N N . SER A 1 115 ? -10.950 5.486 37.195 1.00 92.62 115 SER A N 1
ATOM 815 C CA . SER A 1 115 ? -10.365 6.732 36.684 1.00 92.62 115 SER A CA 1
ATOM 816 C C . SER A 1 115 ? -9.796 6.622 35.266 1.00 92.62 115 SER A C 1
ATOM 818 O O . SER A 1 115 ? -8.753 7.218 34.968 1.00 92.62 115 SER A O 1
ATOM 820 N N . ILE A 1 116 ? -10.461 5.836 34.426 1.00 93.44 116 ILE A N 1
ATOM 821 C CA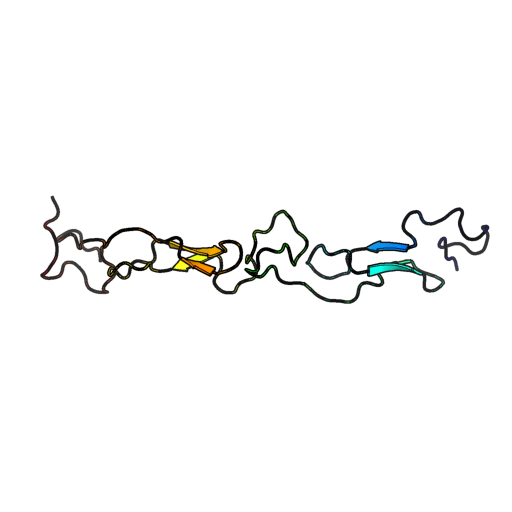 . ILE A 1 116 ? -10.216 5.644 32.996 1.00 93.44 116 ILE A CA 1
ATOM 822 C C . ILE A 1 116 ? -11.526 5.990 32.281 1.00 93.44 116 ILE A C 1
ATOM 824 O O . ILE A 1 116 ? -12.571 5.777 32.860 1.00 93.44 116 ILE A O 1
ATOM 828 N N . ASP A 1 117 ? -11.432 6.561 31.084 1.00 92.81 117 ASP A N 1
ATOM 829 C CA . ASP A 1 117 ? -12.541 6.686 30.128 1.00 92.81 117 ASP A CA 1
ATOM 830 C C . ASP A 1 117 ? -12.548 5.371 29.334 1.00 92.81 117 ASP A C 1
ATOM 832 O O . ASP A 1 117 ? -11.659 5.166 28.497 1.00 92.81 117 ASP A O 1
ATOM 836 N N . ASP A 1 118 ? -13.372 4.404 29.743 1.00 91.25 118 ASP A N 1
ATOM 837 C CA . ASP A 1 118 ? -13.389 3.069 29.138 1.00 91.25 118 ASP A CA 1
ATOM 838 C C . ASP A 1 118 ? -14.229 3.036 27.855 1.00 91.25 118 ASP A C 1
ATOM 840 O O . ASP A 1 118 ? -13.920 2.221 26.991 1.00 91.25 118 ASP A O 1
ATOM 844 N N . ASP A 1 119 ? -15.258 3.880 27.721 1.00 91.75 119 ASP A N 1
ATOM 845 C CA . ASP A 1 119 ? -16.132 3.941 26.533 1.00 91.75 119 ASP A CA 1
ATOM 846 C C . ASP A 1 119 ? -15.764 5.053 25.527 1.00 91.75 119 ASP A C 1
ATOM 848 O O . ASP A 1 119 ? -16.391 5.209 24.471 1.00 91.75 119 ASP A O 1
ATOM 852 N N . CYS A 1 120 ? -14.673 5.765 25.814 1.00 94.62 120 CYS A N 1
ATOM 853 C CA . CYS A 1 120 ? -14.038 6.767 24.969 1.00 94.62 120 CYS A CA 1
ATOM 854 C C . CYS A 1 120 ? -14.928 7.984 24.662 1.00 94.62 120 CYS A C 1
ATOM 856 O O . CYS A 1 120 ? -14.671 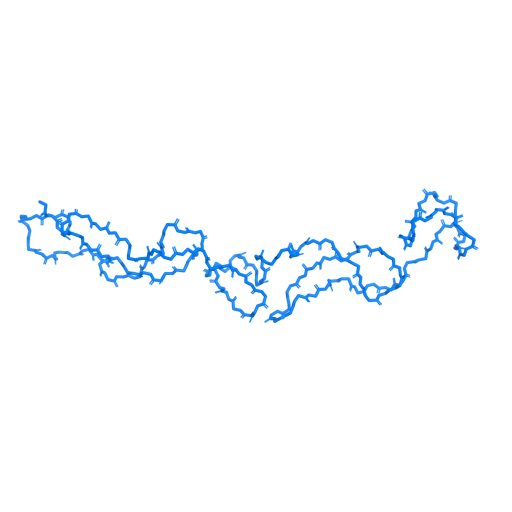8.707 23.688 1.00 94.62 120 CYS A O 1
ATOM 858 N N . ASP A 1 121 ? -15.958 8.252 25.472 1.00 91.44 121 ASP A N 1
ATOM 859 C CA . ASP A 1 121 ? -16.899 9.353 25.247 1.00 91.44 121 ASP A CA 1
ATOM 860 C C . ASP A 1 121 ? -16.331 10.744 25.611 1.00 91.44 121 ASP A C 1
ATOM 862 O O . ASP A 1 121 ? -16.882 11.790 25.226 1.00 91.44 121 ASP A O 1
ATOM 866 N N . GLY A 1 122 ? -15.166 10.763 26.266 1.00 92.56 122 GLY A N 1
ATOM 867 C CA . GLY A 1 122 ? -14.418 11.949 26.663 1.00 92.56 122 GLY A CA 1
ATOM 868 C C . GLY A 1 122 ? -14.637 12.388 28.112 1.00 92.56 122 GLY A C 1
ATOM 869 O O . GLY A 1 122 ? -14.013 13.374 28.536 1.00 92.56 122 GLY A O 1
ATOM 870 N N . GLU A 1 123 ? -15.486 11.700 28.867 1.00 92.81 123 GLU A N 1
ATOM 871 C CA . GLU A 1 123 ? -15.648 11.856 30.309 1.00 92.81 123 GLU A CA 1
ATOM 872 C C . GLU A 1 123 ? -15.019 10.660 31.058 1.00 92.81 123 GLU A C 1
ATOM 874 O O . GLU A 1 123 ? -14.502 9.730 30.463 1.00 92.81 123 GLU A O 1
ATOM 879 N N . VAL A 1 124 ? -14.893 10.752 32.384 1.00 93.06 124 VAL A N 1
ATOM 880 C CA . VAL A 1 124 ? -14.283 9.690 33.210 1.00 93.06 124 VAL A CA 1
ATOM 881 C C . VAL A 1 124 ? -15.162 9.466 34.430 1.00 93.06 124 VAL A C 1
ATOM 883 O O . VAL A 1 124 ? -15.442 10.433 35.154 1.00 93.06 124 VAL A O 1
ATOM 886 N N . ASP A 1 125 ? -15.488 8.208 34.732 1.00 89.44 125 ASP A N 1
ATOM 887 C CA . ASP A 1 125 ? -16.291 7.789 35.882 1.00 89.44 125 ASP A CA 1
ATOM 888 C C . ASP A 1 125 ? -17.673 8.516 35.970 1.00 89.44 125 ASP A C 1
ATOM 890 O O . ASP A 1 125 ? -18.050 9.022 37.041 1.00 89.44 125 ASP A O 1
ATOM 894 N N . GLU A 1 126 ? -18.429 8.622 34.870 1.00 89.00 126 GLU A N 1
ATOM 895 C CA . GLU A 1 126 ? -19.712 9.347 34.750 1.00 89.00 126 GLU A CA 1
ATOM 896 C C . GLU A 1 126 ? -20.961 8.562 35.225 1.00 89.00 126 GLU A C 1
ATOM 898 O O . GLU A 1 126 ? -20.885 7.489 35.808 1.00 89.00 126 GLU A O 1
ATOM 903 N N . GLU A 1 127 ? -22.165 9.150 35.141 1.00 74.69 127 GLU A N 1
ATOM 904 C CA . GLU A 1 127 ? -23.342 8.633 35.872 1.00 74.69 127 GLU A CA 1
ATOM 905 C C . GLU A 1 127 ? -23.954 7.328 35.306 1.00 74.69 127 GLU A C 1
ATOM 907 O O . GLU A 1 127 ? -24.727 6.685 36.029 1.00 74.69 127 GLU A O 1
ATOM 912 N N . GLU A 1 128 ? -23.636 6.918 34.069 1.00 76.50 128 GLU A N 1
ATOM 913 C CA . GLU A 1 128 ? -24.176 5.697 33.430 1.00 76.50 128 GLU A CA 1
ATOM 914 C C . GLU A 1 128 ? -23.228 4.475 33.496 1.00 76.50 128 GLU A C 1
ATOM 916 O O . GLU A 1 128 ? -23.564 3.404 32.985 1.00 76.50 128 GLU A O 1
ATOM 921 N N . CYS A 1 129 ? -22.128 4.577 34.248 1.00 85.38 129 CYS A N 1
ATOM 922 C CA . CYS A 1 129 ? -21.114 3.532 34.380 1.00 85.38 129 CYS A CA 1
ATOM 923 C C . CYS A 1 129 ? -21.528 2.294 35.208 1.00 85.38 129 CYS A C 1
ATOM 925 O O . CYS A 1 129 ? -22.392 2.313 36.101 1.00 85.38 129 CYS A O 1
ATOM 927 N N . VAL A 1 130 ? -20.847 1.169 34.961 1.00 89.12 130 VAL A N 1
ATOM 928 C CA . VAL A 1 130 ? -20.957 -0.068 35.744 1.00 89.12 130 VAL A CA 1
ATOM 929 C C . VAL A 1 130 ? -19.962 -0.084 36.919 1.00 89.12 130 VAL A C 1
ATOM 931 O O . VAL A 1 130 ? -18.789 0.220 36.743 1.00 89.12 130 VAL A O 1
ATOM 934 N N . PRO A 1 131 ? -20.351 -0.483 38.151 1.00 83.62 131 PRO A N 1
ATOM 935 C CA . PRO A 1 131 ? -19.430 -0.444 39.292 1.00 83.62 131 PRO A CA 1
ATOM 936 C C . PRO A 1 131 ? -18.209 -1.368 39.132 1.00 83.62 131 PRO A C 1
ATOM 938 O O . PRO A 1 131 ? -18.370 -2.590 39.013 1.00 83.62 131 PRO A O 1
ATOM 941 N N . GLY A 1 132 ? -16.997 -0.809 39.243 1.00 72.00 132 GLY A N 1
ATOM 942 C CA . GLY A 1 132 ? -15.747 -1.567 39.332 1.00 72.00 132 GLY A CA 1
ATOM 943 C C . GLY A 1 132 ? -15.717 -2.484 40.562 1.00 72.00 132 GLY A C 1
ATOM 944 O O . GLY A 1 132 ? -16.100 -2.086 41.665 1.00 72.00 132 GLY A O 1
ATOM 945 N N . ARG A 1 133 ? -15.321 -3.750 40.377 1.00 59.69 133 ARG A N 1
ATOM 946 C CA . ARG A 1 133 ? -15.268 -4.754 41.458 1.00 59.69 133 ARG A CA 1
ATOM 947 C C . ARG A 1 133 ? -14.101 -4.576 42.420 1.00 59.69 133 ARG A C 1
ATOM 949 O O . ARG A 1 133 ? -12.975 -4.340 41.940 1.00 59.69 133 ARG A O 1
#

pLDDT: mean 88.75, std 13.9, range [44.5, 98.5]

Foldseek 3Di:
DQDVDDPVDDPPCDDPQAQNFDDAPEDQGDRPFGFHDPPHDTHTPDPDYAQDQQLALDPRSNDPVDDRHNRPPQAQPFDDAPEDQRDSPWGWDHPRHDIDTPDDDHQFFAEAPPQDPRSNPPDHRDDRGDYDD